Protein AF-A0A2S6IDH7-F1 (afdb_monomer)

Secondary structure (DSSP, 8-state):
-HHHHHHHHHHHHHHHHHHHHHHHHTS-TTPPPPHHHHHHHHHHHHHHHHHHHHHHHHHHHHHHTTEESS--SEE----S--TTS---SS-PPEEGGGSEEE-TTS-EEEPPPTT-PPSEEEE-SSSTT-EEEE-SSSBTT-S--

pLDDT: mean 72.91, std 15.14, range [34.38, 93.62]

Sequence (145 aa):
MFLRALLKGAIAFPLTLVGVHLIAESQSPGDGLPWWVLLIDLVPFVLAWRWGVAVGRRNIEELQHGYTTHVLTFGQFHIGGGSHVRDTDAGPPWDYSGTWVLHRDGRVKSAPQPGHDPPGLYPSPARPDAYELWTGASWTGYYPT

Organism: NCBI:txid512762

Foldseek 3Di:
DVVVLCVVLVVLQVVLVVVQVVQVVVDDPPDDRDPCSVVSNCVSVVVNVVVLQVVLVVQQVQVVVQAGQDPDQWDARDHDDDPPQDDDPGWDTAGQLQGFHAHPVRHTPDHHDPPWHHWDWDQDPVDHPDTFTDRRPDTRPPDDD

Solvent-accessible surface area (backbone atoms only — not comparable to full-atom values): 8654 Å² total; per-residue (Å²): 112,67,66,64,52,50,49,50,51,65,46,46,49,56,51,43,51,52,51,53,47,56,54,57,70,73,50,62,96,83,68,74,84,59,76,67,57,62,57,56,64,44,48,57,55,54,52,51,50,57,47,52,48,52,52,33,51,52,49,54,57,32,34,77,72,58,30,32,71,65,95,47,70,61,49,81,69,87,67,78,89,57,101,69,68,64,90,48,104,75,64,80,64,27,27,38,53,24,26,31,29,28,42,94,87,68,47,80,71,43,74,45,44,86,97,39,55,45,40,43,79,40,76,34,94,88,42,85,99,38,74,37,53,33,26,35,78,50,59,64,69,73,69,88,129

Radius of gyration: 21.12 Å; Cα contacts (8 Å, |Δi|>4): 159; chains: 1; bounding box: 57×32×59 Å

Mean predicted aligned error: 11.13 Å

Structure (mmCIF, N/CA/C/O backbone):
data_AF-A0A2S6IDH7-F1
#
_entry.id   AF-A0A2S6IDH7-F1
#
loop_
_atom_site.group_PDB
_atom_site.id
_atom_site.type_symbol
_atom_site.label_atom_id
_atom_site.label_alt_id
_atom_site.label_comp_id
_atom_site.label_asym_id
_atom_site.label_entity_id
_atom_site.label_seq_id
_atom_site.pdbx_PDB_ins_code
_atom_site.Cartn_x
_atom_site.Cartn_y
_atom_site.Cartn_z
_atom_site.occupancy
_atom_site.B_iso_or_equiv
_atom_site.auth_seq_id
_atom_site.auth_comp_id
_atom_site.auth_asym_id
_atom_site.auth_atom_id
_atom_site.pdbx_PDB_model_num
ATOM 1 N N . MET A 1 1 ? 12.691 -3.837 3.681 1.00 49.44 1 MET A N 1
ATOM 2 C CA . MET A 1 1 ? 12.035 -4.375 2.462 1.00 49.44 1 MET A CA 1
ATOM 3 C C . MET A 1 1 ? 12.128 -3.383 1.305 1.00 49.44 1 MET A C 1
ATOM 5 O O . MET A 1 1 ? 12.612 -3.787 0.257 1.00 49.44 1 MET A O 1
ATOM 9 N N . PHE A 1 2 ? 11.811 -2.102 1.536 1.00 42.41 2 PHE A N 1
ATOM 10 C CA . PHE A 1 2 ? 12.054 -0.974 0.619 1.00 42.41 2 PHE A CA 1
ATOM 11 C C . PHE A 1 2 ? 13.483 -0.943 0.042 1.00 42.41 2 PHE A C 1
ATOM 13 O O . PHE A 1 2 ? 13.654 -0.905 -1.168 1.00 42.41 2 PHE A O 1
ATOM 20 N N . LEU A 1 3 ? 14.507 -1.118 0.891 1.00 42.41 3 LEU A N 1
ATOM 21 C CA . LEU A 1 3 ? 15.921 -1.095 0.488 1.00 42.41 3 LEU A CA 1
ATOM 22 C C . LEU A 1 3 ? 16.281 -2.113 -0.610 1.00 42.41 3 LEU A C 1
ATOM 24 O O . LEU A 1 3 ? 17.037 -1.792 -1.511 1.00 42.41 3 LEU A O 1
ATOM 28 N N . ARG A 1 4 ? 15.718 -3.332 -0.578 1.00 49.34 4 ARG A N 1
ATOM 29 C CA . ARG A 1 4 ? 16.016 -4.373 -1.584 1.00 49.34 4 ARG A CA 1
ATOM 30 C C . ARG A 1 4 ? 15.342 -4.099 -2.931 1.00 49.34 4 ARG A C 1
ATOM 32 O O . ARG A 1 4 ? 15.851 -4.544 -3.950 1.00 49.34 4 ARG A O 1
ATOM 39 N N . ALA A 1 5 ? 14.203 -3.408 -2.937 1.00 52.03 5 ALA A N 1
ATOM 40 C CA . ALA A 1 5 ? 13.504 -3.018 -4.160 1.00 52.03 5 ALA A CA 1
ATOM 41 C C . ALA A 1 5 ? 14.123 -1.759 -4.778 1.00 52.03 5 ALA A C 1
ATOM 43 O O . ALA A 1 5 ? 14.366 -1.741 -5.979 1.00 52.03 5 ALA A O 1
ATOM 44 N N . LEU A 1 6 ? 14.491 -0.782 -3.941 1.00 55.94 6 LEU A N 1
ATOM 45 C CA . LEU A 1 6 ? 15.339 0.346 -4.325 1.00 55.94 6 LEU A CA 1
ATOM 46 C C . LEU A 1 6 ? 16.667 -0.136 -4.899 1.00 55.94 6 LEU A C 1
ATOM 48 O O . LEU A 1 6 ? 17.036 0.322 -5.961 1.00 55.94 6 LEU A O 1
ATOM 52 N N . LEU A 1 7 ? 17.327 -1.119 -4.278 1.00 61.34 7 LEU A N 1
ATOM 53 C CA . LEU A 1 7 ? 18.537 -1.740 -4.828 1.00 61.34 7 LEU A CA 1
ATOM 54 C C . LEU A 1 7 ? 18.285 -2.385 -6.194 1.00 61.34 7 LEU A C 1
ATOM 56 O O . LEU A 1 7 ? 19.077 -2.194 -7.101 1.00 61.34 7 LEU A O 1
ATOM 60 N N . LYS A 1 8 ? 17.181 -3.119 -6.383 1.00 61.81 8 LYS A N 1
ATOM 61 C CA . LYS A 1 8 ? 16.866 -3.733 -7.686 1.00 61.81 8 LYS A CA 1
ATOM 62 C C . LYS A 1 8 ? 16.585 -2.692 -8.771 1.00 61.81 8 LYS A C 1
ATOM 64 O O . LYS A 1 8 ? 17.103 -2.840 -9.871 1.00 61.81 8 LYS A O 1
ATOM 69 N N . GLY A 1 9 ? 15.813 -1.647 -8.467 1.00 61.66 9 GLY A N 1
ATOM 70 C CA . GLY A 1 9 ? 15.554 -0.539 -9.393 1.00 61.66 9 GLY A CA 1
ATOM 71 C C . GLY A 1 9 ? 16.809 0.291 -9.672 1.00 61.66 9 GLY A C 1
ATOM 72 O O . GLY A 1 9 ? 17.120 0.563 -10.824 1.00 61.66 9 GLY A O 1
ATOM 73 N N . ALA A 1 10 ? 17.585 0.595 -8.631 1.00 65.75 10 ALA A N 1
ATOM 74 C CA . ALA A 1 10 ? 18.852 1.316 -8.708 1.00 65.75 10 ALA A CA 1
ATOM 75 C C . ALA A 1 10 ? 19.990 0.496 -9.324 1.00 65.75 10 ALA A C 1
ATOM 77 O O . ALA A 1 10 ? 21.023 1.072 -9.614 1.00 65.75 10 ALA A O 1
ATOM 78 N N . ILE A 1 11 ? 19.832 -0.817 -9.521 1.00 73.75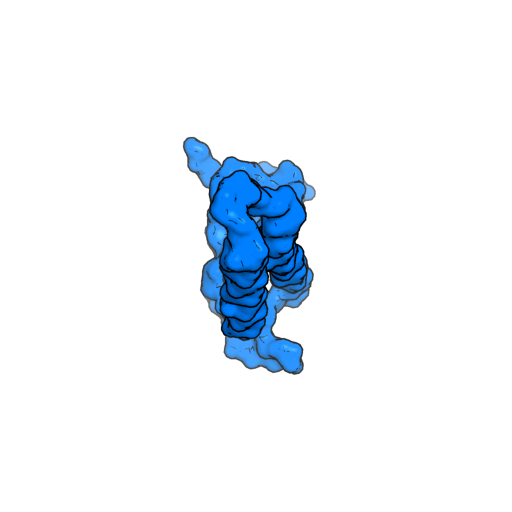 11 ILE A N 1
ATOM 79 C CA . ILE A 1 11 ? 20.755 -1.653 -10.304 1.00 73.75 11 ILE A CA 1
ATOM 80 C C . ILE A 1 11 ? 20.247 -1.782 -11.742 1.00 73.75 11 ILE A C 1
ATOM 82 O O . ILE A 1 11 ? 21.020 -1.612 -12.678 1.00 73.75 11 ILE A O 1
ATOM 86 N N . ALA A 1 12 ? 18.951 -2.040 -11.938 1.00 72.00 12 ALA A N 1
ATOM 87 C CA . ALA A 1 12 ? 18.372 -2.201 -13.269 1.00 72.00 12 ALA A CA 1
ATOM 88 C C . ALA A 1 12 ? 18.483 -0.920 -14.110 1.00 72.00 12 ALA A C 1
ATOM 90 O O . ALA A 1 12 ? 18.864 -1.000 -15.268 1.00 72.00 12 ALA A O 1
ATOM 91 N N . PHE A 1 13 ? 18.218 0.247 -13.517 1.00 75.62 13 PHE A N 1
ATOM 92 C CA . PHE A 1 13 ? 18.248 1.538 -14.207 1.00 75.62 13 PHE A CA 1
ATOM 93 C C . PHE A 1 13 ? 19.644 1.961 -14.719 1.00 75.62 13 PHE A C 1
ATOM 95 O O . PHE A 1 13 ? 19.762 2.317 -15.889 1.00 75.62 13 PHE A O 1
ATOM 102 N N . PRO A 1 14 ? 20.735 1.906 -13.927 1.00 77.81 14 PRO A N 1
ATOM 103 C CA . PRO A 1 14 ? 22.063 2.183 -14.466 1.00 77.81 14 PRO A CA 1
ATOM 104 C C . PRO A 1 14 ? 22.543 1.095 -15.427 1.00 77.81 14 PRO A C 1
ATOM 106 O O . PRO A 1 14 ? 23.263 1.421 -16.360 1.00 77.81 14 PRO A O 1
ATOM 109 N N . LEU A 1 15 ? 22.143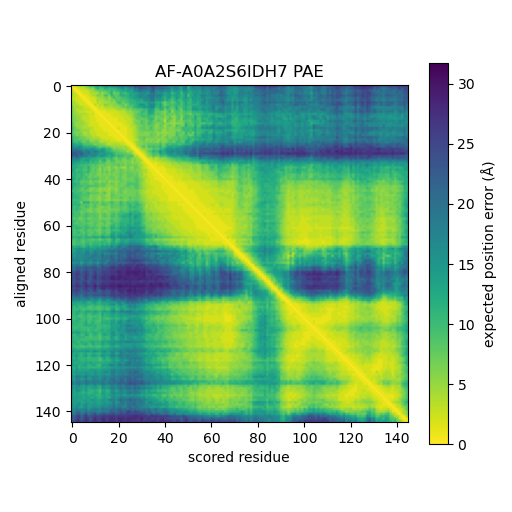 -0.173 -15.261 1.00 79.44 15 LEU A N 1
ATOM 110 C CA . LEU A 1 15 ? 22.487 -1.223 -16.228 1.00 79.44 15 LEU A CA 1
ATOM 111 C C . LEU A 1 15 ? 21.814 -0.998 -17.587 1.00 79.44 15 LEU A C 1
ATOM 113 O O . LEU A 1 15 ? 22.465 -1.196 -18.612 1.00 79.44 15 LEU A O 1
ATOM 117 N N . THR A 1 16 ? 20.552 -0.556 -17.612 1.00 76.00 16 THR A N 1
ATOM 118 C CA . THR A 1 16 ? 19.896 -0.168 -18.868 1.00 76.00 16 THR A CA 1
ATOM 119 C C . THR A 1 16 ? 20.574 1.055 -19.474 1.00 76.00 16 THR A C 1
ATOM 121 O O . THR A 1 16 ? 20.937 0.999 -20.642 1.00 76.00 16 THR A O 1
ATOM 124 N N . LEU A 1 17 ? 20.876 2.093 -18.681 1.00 77.88 17 LEU A N 1
ATOM 125 C CA . LEU A 1 17 ? 21.594 3.285 -19.159 1.00 77.88 17 LEU A CA 1
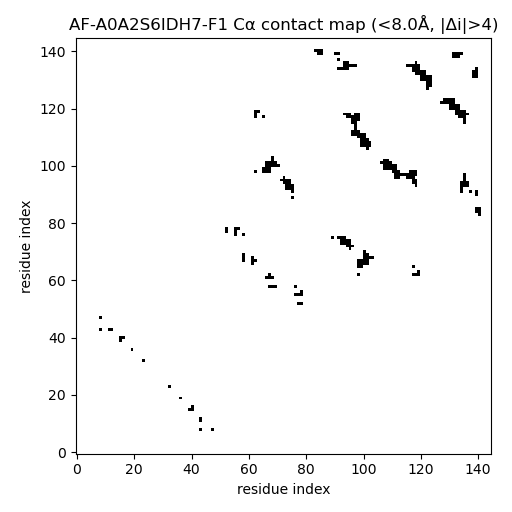ATOM 126 C C . LEU A 1 17 ? 22.985 2.970 -19.726 1.00 77.88 17 LEU A C 1
ATOM 128 O O . LEU A 1 17 ? 23.339 3.488 -20.781 1.00 77.88 17 LEU A O 1
ATOM 132 N N . VAL A 1 18 ? 23.764 2.112 -19.061 1.00 82.50 18 VAL A N 1
ATOM 133 C CA . VAL A 1 18 ? 25.074 1.661 -19.559 1.00 82.50 18 VAL A CA 1
ATOM 134 C C . VAL A 1 18 ? 24.906 0.880 -20.860 1.00 82.50 18 VAL A C 1
ATOM 136 O O . VAL A 1 18 ? 25.653 1.117 -21.803 1.00 82.50 18 VAL A O 1
ATOM 139 N N . GLY A 1 19 ? 23.901 0.003 -20.951 1.00 78.88 19 GLY A N 1
ATOM 140 C CA . GLY A 1 19 ? 23.569 -0.692 -22.194 1.00 78.88 19 GLY A CA 1
ATOM 141 C C . GLY A 1 19 ? 23.264 0.281 -23.334 1.00 78.88 19 GLY A C 1
ATOM 142 O O . GLY A 1 19 ? 23.882 0.184 -24.391 1.00 78.88 19 GLY A O 1
ATOM 143 N N . VAL A 1 20 ? 22.377 1.256 -23.105 1.00 77.75 20 VAL A N 1
ATOM 144 C CA . VAL A 1 20 ? 22.032 2.299 -24.087 1.00 77.75 20 VAL A CA 1
ATOM 145 C C . VAL A 1 20 ? 23.261 3.107 -24.501 1.00 77.75 20 VAL A C 1
ATOM 147 O O . VAL A 1 20 ? 23.457 3.352 -25.690 1.00 77.75 20 VAL A O 1
ATOM 150 N N . HIS A 1 21 ? 24.113 3.485 -23.548 1.00 80.44 21 HIS A N 1
ATOM 151 C CA . HIS A 1 21 ? 25.313 4.270 -23.821 1.00 80.44 21 HIS A CA 1
ATOM 152 C C . HIS A 1 21 ? 26.331 3.502 -24.673 1.00 80.44 21 HIS A C 1
ATOM 154 O O . HIS A 1 21 ? 26.795 4.029 -25.679 1.00 80.44 21 HIS A O 1
ATOM 160 N N . LEU A 1 22 ? 26.600 2.233 -24.346 1.00 81.62 22 LEU A N 1
ATOM 161 C CA . LEU A 1 22 ? 27.491 1.370 -25.133 1.00 81.62 22 LEU A CA 1
ATOM 162 C C . LEU A 1 22 ? 26.958 1.134 -26.555 1.00 81.62 22 LEU A C 1
ATOM 164 O O . LEU A 1 22 ? 27.731 1.068 -27.509 1.00 81.62 22 LEU A O 1
ATOM 168 N N . ILE A 1 23 ? 25.635 1.032 -26.714 1.00 76.62 23 ILE A N 1
ATOM 169 C CA . ILE A 1 23 ? 24.998 0.916 -28.032 1.00 76.62 23 ILE A CA 1
ATOM 170 C C . ILE A 1 23 ? 25.169 2.215 -28.825 1.00 76.62 23 ILE A C 1
ATOM 172 O O . ILE A 1 23 ? 25.511 2.154 -30.006 1.00 76.62 23 ILE A O 1
ATOM 176 N N . ALA A 1 24 ? 24.973 3.370 -28.188 1.00 76.62 24 ALA A N 1
ATOM 177 C CA . ALA A 1 24 ? 25.125 4.677 -28.821 1.00 76.62 24 ALA A CA 1
ATOM 178 C C . ALA A 1 24 ? 26.579 4.960 -29.243 1.00 76.62 24 ALA A C 1
ATOM 180 O O . ALA A 1 24 ? 26.798 5.463 -30.340 1.00 76.62 24 ALA A O 1
ATOM 181 N N . GLU A 1 25 ? 27.570 4.589 -28.425 1.00 79.50 25 GLU A N 1
ATOM 182 C CA . GLU A 1 25 ? 28.997 4.725 -28.768 1.00 79.50 25 GLU A CA 1
ATOM 183 C C . GLU A 1 25 ? 29.434 3.793 -29.908 1.00 79.50 25 GLU A C 1
ATOM 185 O O . GLU A 1 25 ? 30.363 4.112 -30.647 1.00 79.50 25 GLU A O 1
ATOM 190 N N . SER A 1 26 ? 28.768 2.645 -30.071 1.00 77.69 26 SER A N 1
ATOM 191 C CA . SER A 1 26 ? 29.086 1.682 -31.134 1.00 77.69 26 SER A CA 1
ATOM 192 C C . SER A 1 26 ? 28.581 2.092 -32.526 1.00 77.69 26 SER A C 1
ATOM 194 O O . SER A 1 26 ? 28.939 1.453 -33.517 1.00 77.69 26 SER A O 1
ATOM 196 N N . GLN A 1 27 ? 27.738 3.127 -32.614 1.00 75.88 27 GLN A N 1
ATOM 197 C CA . GLN A 1 27 ? 27.090 3.553 -33.856 1.00 75.88 27 GLN A CA 1
ATOM 198 C C . GLN A 1 27 ? 27.854 4.671 -34.562 1.00 75.88 27 GLN A C 1
ATOM 200 O O . GLN A 1 27 ? 28.486 5.525 -33.942 1.00 75.88 27 GLN A O 1
ATOM 205 N N . SER A 1 28 ? 27.789 4.665 -35.895 1.00 77.00 28 SER A N 1
ATOM 206 C CA . SER A 1 28 ? 28.408 5.714 -36.703 1.00 77.00 28 SER A CA 1
ATOM 207 C C . SER A 1 28 ? 27.624 7.026 -36.567 1.00 77.00 28 SER A C 1
ATOM 209 O O . SER A 1 28 ? 26.397 6.994 -36.443 1.00 77.00 28 SER A O 1
ATOM 211 N N . PRO A 1 29 ? 28.288 8.195 -36.634 1.00 64.12 29 PRO A N 1
ATOM 212 C CA . PRO A 1 29 ? 27.601 9.482 -36.596 1.00 64.12 29 PRO A CA 1
ATOM 213 C C . PRO A 1 29 ? 26.579 9.584 -37.741 1.00 64.12 29 PRO A C 1
ATOM 215 O O . PRO A 1 29 ? 26.964 9.658 -38.906 1.00 64.12 29 PRO A O 1
ATOM 218 N N . GLY A 1 30 ? 25.284 9.580 -37.413 1.00 67.56 30 GLY A N 1
ATOM 219 C CA . GLY A 1 30 ? 24.181 9.681 -38.380 1.00 67.56 30 GLY A CA 1
ATOM 220 C C . GLY A 1 30 ? 23.171 8.533 -38.328 1.00 67.56 30 GLY A C 1
ATOM 221 O O . GLY A 1 30 ? 22.044 8.718 -38.789 1.00 67.56 30 GLY A O 1
ATOM 222 N N . ASP A 1 31 ? 23.523 7.401 -37.715 1.00 73.56 31 ASP A N 1
ATOM 223 C CA . ASP A 1 31 ? 22.560 6.337 -37.434 1.00 73.56 31 ASP A CA 1
ATOM 224 C C . ASP A 1 31 ? 21.723 6.716 -36.203 1.00 73.56 31 ASP A C 1
ATOM 226 O O . ASP A 1 31 ? 22.242 7.048 -35.137 1.00 73.56 31 ASP A O 1
ATOM 230 N N . GLY A 1 32 ? 20.400 6.735 -36.364 1.00 72.69 32 GLY A N 1
ATOM 231 C CA . GLY A 1 32 ? 19.483 6.930 -35.245 1.00 72.69 32 GLY A CA 1
ATOM 232 C C . GLY A 1 32 ? 19.486 5.719 -34.309 1.00 72.69 32 GLY A C 1
ATOM 233 O O . GLY A 1 32 ? 19.711 4.589 -34.742 1.00 72.69 32 GLY A O 1
ATOM 234 N N . LEU A 1 33 ? 19.162 5.943 -33.030 1.00 76.38 33 LEU A N 1
ATOM 235 C CA . LEU A 1 33 ? 19.031 4.857 -32.059 1.00 76.38 33 LEU A CA 1
ATOM 236 C C . LEU A 1 33 ? 18.025 3.797 -32.555 1.00 76.38 33 LEU A C 1
ATOM 238 O O . LEU A 1 33 ? 16.903 4.143 -32.941 1.00 76.38 33 LEU A O 1
ATOM 242 N N . PRO A 1 34 ? 18.380 2.502 -32.514 1.00 80.69 34 PRO A N 1
ATOM 243 C CA . PRO A 1 34 ? 17.489 1.447 -32.945 1.00 80.69 34 PRO A CA 1
ATOM 244 C C . PRO A 1 34 ? 16.241 1.389 -32.063 1.00 80.69 34 PRO A C 1
ATOM 246 O O . PRO A 1 34 ? 16.317 1.466 -30.839 1.00 80.69 34 PRO A O 1
ATOM 249 N N . TRP A 1 35 ? 15.084 1.156 -32.682 1.00 77.81 35 TRP A N 1
ATOM 250 C CA . TRP A 1 35 ? 13.781 1.123 -32.008 1.00 77.81 35 TRP A CA 1
ATOM 251 C C . TRP A 1 35 ? 13.700 0.130 -30.831 1.00 77.81 35 TRP A C 1
ATOM 253 O O . TRP A 1 35 ? 12.927 0.342 -29.899 1.00 77.81 35 TRP A O 1
ATOM 263 N N . TRP A 1 36 ? 14.503 -0.941 -30.836 1.00 78.88 36 TRP A N 1
ATOM 264 C CA . TRP A 1 36 ? 14.532 -1.936 -29.759 1.00 78.88 36 TRP A CA 1
ATOM 265 C C . TRP A 1 36 ? 15.200 -1.425 -28.473 1.00 78.88 36 TRP A C 1
ATOM 267 O O . TRP A 1 36 ? 14.952 -1.985 -27.407 1.00 78.88 36 TRP A O 1
ATOM 277 N N . VAL A 1 37 ? 15.982 -0.341 -28.533 1.00 80.00 37 VAL A N 1
ATOM 278 C CA . VAL A 1 37 ? 16.554 0.319 -27.345 1.00 80.00 37 VAL A CA 1
ATOM 279 C C . VAL A 1 37 ? 15.438 0.849 -26.440 1.00 80.00 37 VAL A C 1
ATOM 281 O O . VAL A 1 37 ? 15.478 0.648 -25.229 1.00 80.00 37 VAL A O 1
ATOM 284 N N . LEU A 1 38 ? 14.369 1.391 -27.033 1.00 78.44 38 LEU A N 1
ATOM 285 C CA . LEU A 1 38 ? 13.182 1.846 -26.301 1.00 78.44 38 LEU A CA 1
ATOM 286 C C . LEU A 1 38 ? 12.489 0.701 -25.545 1.00 78.44 38 LEU A C 1
ATOM 288 O O . LEU A 1 38 ? 11.924 0.914 -24.475 1.00 78.44 38 LEU A O 1
ATOM 292 N N . LEU A 1 39 ? 12.540 -0.529 -26.072 1.00 81.62 39 LEU A N 1
ATOM 293 C CA . LEU A 1 39 ? 11.982 -1.697 -25.385 1.00 81.62 39 LEU A CA 1
ATOM 294 C C . LEU A 1 39 ? 12.807 -2.094 -24.159 1.00 81.62 39 LEU A C 1
ATOM 296 O O . LEU A 1 39 ? 12.232 -2.512 -23.154 1.00 81.62 39 LEU A O 1
ATOM 300 N N . ILE A 1 40 ? 14.134 -1.960 -24.228 1.00 80.81 40 ILE A N 1
ATOM 301 C CA . ILE A 1 40 ? 15.029 -2.239 -23.098 1.00 80.81 40 ILE A CA 1
ATOM 302 C C . ILE A 1 40 ? 14.801 -1.214 -21.984 1.00 80.81 40 ILE A C 1
ATOM 304 O O . ILE A 1 40 ? 14.681 -1.602 -20.820 1.00 80.81 40 ILE A O 1
ATOM 308 N N . ASP A 1 41 ? 14.641 0.061 -22.338 1.00 75.38 41 ASP A N 1
ATOM 309 C CA . ASP A 1 41 ? 14.361 1.125 -21.369 1.00 75.38 41 ASP A CA 1
ATOM 310 C C . ASP A 1 41 ? 13.017 0.947 -20.651 1.00 75.38 41 ASP A C 1
ATOM 312 O O . ASP A 1 41 ? 12.875 1.364 -19.503 1.00 75.38 41 ASP A O 1
ATOM 316 N N . LEU A 1 42 ? 12.042 0.264 -21.261 1.00 81.00 42 LEU A N 1
ATOM 317 C CA . LEU A 1 42 ? 10.750 -0.040 -20.631 1.00 81.00 42 LEU A CA 1
ATOM 318 C C . LEU A 1 42 ? 10.822 -1.152 -19.571 1.00 81.00 42 LEU A C 1
ATOM 320 O O . LEU A 1 42 ? 9.970 -1.204 -18.678 1.00 81.00 42 LEU A O 1
ATOM 324 N N . VAL A 1 43 ? 11.823 -2.035 -19.626 1.00 81.69 43 VAL A N 1
ATOM 325 C CA . VAL A 1 43 ? 11.971 -3.172 -18.698 1.00 81.69 43 VAL A CA 1
ATOM 326 C C . VAL A 1 43 ? 11.936 -2.753 -17.219 1.00 81.69 43 VAL A C 1
ATOM 328 O O . VAL A 1 43 ? 11.133 -3.330 -16.474 1.00 81.69 43 VAL A O 1
ATOM 331 N N . PRO A 1 44 ? 12.732 -1.773 -16.741 1.00 77.75 44 PRO A N 1
ATOM 332 C CA . PRO A 1 44 ? 12.695 -1.360 -15.339 1.00 77.75 44 PRO A CA 1
ATOM 333 C C . PRO A 1 44 ? 11.320 -0.829 -14.914 1.00 77.75 44 PRO A C 1
ATOM 335 O O . PRO A 1 44 ? 10.877 -1.141 -13.807 1.00 77.75 44 PRO A O 1
ATOM 338 N N . PHE A 1 45 ? 10.605 -0.110 -15.787 1.00 78.12 45 PHE A N 1
ATOM 339 C CA . PHE A 1 45 ? 9.260 0.399 -15.494 1.00 78.12 45 PHE A CA 1
ATOM 340 C C . PHE A 1 45 ? 8.242 -0.732 -15.350 1.00 78.12 45 PHE A C 1
ATOM 342 O O . PHE A 1 45 ? 7.474 -0.757 -14.387 1.00 78.12 45 PHE A O 1
ATOM 349 N N . VAL A 1 46 ? 8.274 -1.718 -16.251 1.00 83.81 46 VAL A N 1
ATOM 350 C CA . VAL A 1 46 ? 7.391 -2.893 -1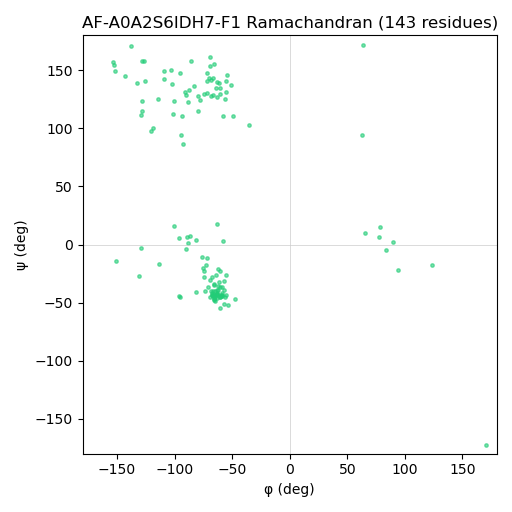6.176 1.00 83.81 46 VAL A CA 1
ATOM 351 C C . VAL A 1 46 ? 7.667 -3.705 -14.909 1.00 83.81 46 VAL A C 1
ATOM 353 O O . VAL A 1 46 ? 6.731 -4.147 -14.237 1.00 83.81 46 VAL A O 1
ATOM 356 N N . LEU A 1 47 ? 8.938 -3.894 -14.547 1.00 82.19 47 LEU A N 1
ATOM 357 C CA . LEU A 1 47 ? 9.312 -4.602 -13.321 1.00 82.19 47 LEU A CA 1
ATOM 358 C C . LEU A 1 47 ? 8.869 -3.844 -12.066 1.00 82.19 47 LEU A C 1
ATOM 360 O O . LEU A 1 47 ? 8.316 -4.464 -11.153 1.00 82.19 47 LEU A O 1
ATOM 364 N N . ALA A 1 48 ? 9.067 -2.524 -12.030 1.00 75.44 48 ALA A N 1
ATOM 365 C CA . ALA A 1 48 ? 8.611 -1.671 -10.937 1.00 75.44 48 ALA A CA 1
ATOM 366 C C . ALA A 1 48 ? 7.084 -1.730 -10.784 1.00 75.44 48 ALA A C 1
ATOM 368 O O . ALA A 1 48 ? 6.589 -1.941 -9.675 1.00 75.44 48 ALA A O 1
ATOM 369 N N . TRP A 1 49 ? 6.348 -1.646 -11.897 1.00 78.25 49 TRP A N 1
ATOM 370 C CA . TRP A 1 49 ? 4.891 -1.752 -11.918 1.00 78.25 49 TRP A CA 1
ATOM 371 C C . TRP A 1 49 ? 4.399 -3.102 -11.386 1.00 78.25 49 TRP A C 1
ATOM 373 O O . TRP A 1 49 ? 3.630 -3.156 -10.424 1.00 78.25 49 TRP A O 1
ATOM 383 N N . ARG A 1 50 ? 4.891 -4.215 -11.948 1.00 81.56 50 ARG A N 1
ATOM 384 C CA . ARG A 1 50 ? 4.511 -5.570 -11.507 1.00 81.56 50 ARG A CA 1
ATOM 385 C C . ARG A 1 50 ? 4.828 -5.804 -10.034 1.00 81.56 50 ARG A C 1
ATOM 387 O O . ARG A 1 50 ? 4.077 -6.492 -9.345 1.00 81.56 50 ARG A O 1
ATOM 394 N N . TRP A 1 51 ? 5.936 -5.248 -9.552 1.00 77.75 51 TRP A N 1
ATOM 395 C CA . TRP A 1 51 ? 6.307 -5.341 -8.149 1.00 77.75 51 TRP A CA 1
ATOM 396 C C . TRP A 1 51 ? 5.372 -4.529 -7.248 1.00 77.75 51 TRP A C 1
ATOM 398 O O . TRP A 1 51 ? 4.907 -5.071 -6.247 1.00 77.75 51 TRP A O 1
ATOM 408 N N . GLY A 1 52 ? 5.043 -3.286 -7.616 1.00 73.94 52 GLY A N 1
ATOM 409 C CA . GLY A 1 52 ? 4.056 -2.474 -6.896 1.00 73.94 52 GLY A CA 1
ATOM 410 C C . GLY A 1 52 ? 2.708 -3.190 -6.777 1.00 73.94 52 GLY A C 1
ATOM 411 O O . GLY A 1 52 ? 2.154 -3.290 -5.681 1.00 73.94 52 GLY A O 1
ATOM 412 N N . VAL A 1 53 ? 2.256 -3.812 -7.871 1.00 74.56 53 VAL A N 1
ATOM 413 C CA . VAL A 1 53 ? 1.043 -4.643 -7.894 1.00 74.56 53 VAL A CA 1
ATOM 414 C C . VAL A 1 53 ? 1.159 -5.880 -6.995 1.00 74.56 53 VAL A C 1
ATOM 416 O O . VAL A 1 53 ? 0.208 -6.255 -6.319 1.00 74.56 53 VAL A O 1
ATOM 419 N N . ALA A 1 54 ? 2.313 -6.539 -6.934 1.00 78.88 54 ALA A N 1
ATOM 420 C CA . ALA A 1 54 ? 2.484 -7.678 -6.032 1.00 78.88 54 ALA A CA 1
ATOM 421 C C . ALA A 1 54 ? 2.482 -7.253 -4.551 1.00 78.88 54 ALA A C 1
ATOM 423 O O . ALA A 1 54 ? 1.893 -7.936 -3.713 1.00 78.88 54 ALA A O 1
ATOM 424 N N . VAL A 1 55 ? 3.124 -6.125 -4.225 1.00 78.00 55 VAL A N 1
ATOM 425 C CA . VAL A 1 55 ? 3.186 -5.595 -2.854 1.00 78.00 55 VAL A CA 1
ATOM 426 C C . VAL A 1 55 ? 1.809 -5.178 -2.366 1.00 78.00 55 VAL A C 1
ATOM 428 O O . VAL A 1 55 ? 1.422 -5.571 -1.269 1.00 78.00 55 VAL A O 1
ATOM 431 N N . GLY A 1 56 ? 1.053 -4.424 -3.164 1.00 75.12 56 GLY A N 1
ATOM 432 C CA . GLY A 1 56 ? -0.273 -4.003 -2.727 1.00 75.12 56 GLY A CA 1
ATOM 433 C C . GLY A 1 56 ? -1.237 -5.182 -2.571 1.00 75.12 56 GLY A C 1
ATOM 434 O O . GLY A 1 56 ? -2.043 -5.162 -1.651 1.00 75.12 56 GLY A O 1
ATOM 435 N N . ARG A 1 57 ? -1.133 -6.235 -3.402 1.00 76.56 57 ARG A N 1
ATOM 436 C CA . ARG A 1 57 ? -2.044 -7.387 -3.326 1.00 76.56 57 ARG A CA 1
ATOM 437 C C . ARG A 1 57 ? -1.819 -8.110 -2.013 1.00 76.56 57 ARG A C 1
ATOM 439 O O . ARG A 1 57 ? -2.763 -8.357 -1.278 1.00 76.56 57 ARG A O 1
ATOM 446 N N . ARG A 1 58 ? -0.547 -8.349 -1.699 1.00 80.12 58 ARG A N 1
ATOM 447 C CA . ARG A 1 58 ? -0.139 -8.914 -0.421 1.00 80.12 58 ARG A CA 1
ATOM 448 C C . ARG A 1 58 ? -0.585 -8.045 0.754 1.00 80.12 58 ARG A C 1
ATOM 450 O O . ARG A 1 58 ? -1.022 -8.588 1.753 1.00 80.12 58 ARG A O 1
ATOM 457 N N . ASN A 1 59 ? -0.479 -6.720 0.654 1.00 79.38 59 ASN A N 1
ATOM 458 C CA . ASN A 1 59 ? -0.942 -5.842 1.727 1.00 79.38 59 ASN A CA 1
ATOM 459 C C . ASN A 1 59 ? -2.460 -5.976 1.944 1.00 79.38 59 ASN A C 1
ATOM 461 O O . ASN A 1 59 ? -2.896 -6.171 3.070 1.00 79.38 59 ASN A O 1
ATOM 465 N N . ILE A 1 60 ? -3.255 -5.967 0.870 1.00 76.38 60 ILE A N 1
ATOM 466 C CA . ILE A 1 60 ? -4.708 -6.175 0.956 1.00 76.38 60 ILE A CA 1
ATOM 467 C C . ILE A 1 60 ? -5.033 -7.537 1.591 1.00 76.38 60 ILE A C 1
ATOM 469 O O . ILE A 1 60 ? -5.882 -7.599 2.474 1.00 76.38 60 ILE A O 1
ATOM 473 N N . GLU A 1 61 ? -4.345 -8.607 1.185 1.00 80.25 61 GLU A N 1
ATOM 474 C CA . GLU A 1 61 ? -4.497 -9.944 1.781 1.00 80.25 61 GLU A CA 1
ATOM 475 C C . GLU A 1 61 ? -4.151 -9.945 3.281 1.00 80.25 61 GLU A C 1
ATOM 477 O O . GLU A 1 61 ? -4.895 -10.493 4.088 1.00 80.25 61 GLU A O 1
ATOM 482 N N . GLU A 1 62 ? -3.052 -9.301 3.684 1.00 85.56 62 GLU A N 1
ATOM 483 C CA . GLU A 1 62 ? -2.657 -9.199 5.095 1.00 85.56 62 GLU A CA 1
ATOM 484 C C . GLU A 1 62 ? -3.712 -8.423 5.913 1.00 85.56 62 GLU A C 1
ATOM 486 O O . GLU A 1 62 ? -4.123 -8.878 6.985 1.00 85.56 62 GLU A O 1
ATOM 491 N N . LEU A 1 63 ? -4.231 -7.314 5.377 1.00 81.50 63 LEU A N 1
ATOM 492 C CA . LEU A 1 63 ? -5.260 -6.500 6.033 1.00 81.50 63 LEU A CA 1
ATOM 493 C C . LEU A 1 63 ? -6.594 -7.230 6.194 1.00 81.50 63 LEU A C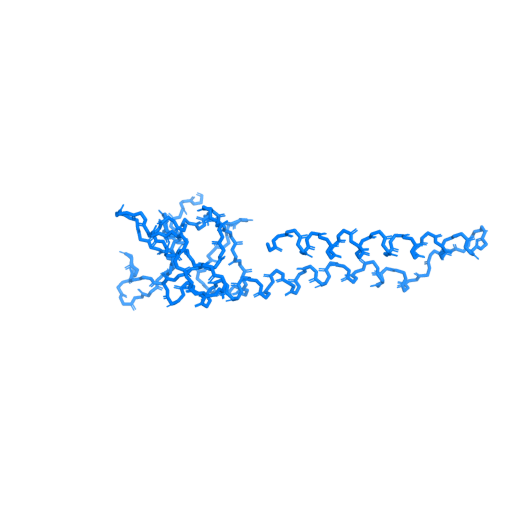 1
ATOM 495 O O . LEU A 1 63 ? -7.250 -7.071 7.222 1.00 81.50 63 LEU A O 1
ATOM 499 N N . GLN A 1 64 ? -6.972 -8.089 5.243 1.00 77.06 64 GLN A N 1
ATOM 500 C CA . GLN A 1 64 ? -8.138 -8.973 5.392 1.00 77.06 64 GLN A CA 1
ATOM 501 C C . GLN A 1 64 ? -8.006 -9.927 6.590 1.00 77.06 64 GLN A C 1
ATOM 503 O O . GLN A 1 64 ? -9.013 -10.392 7.123 1.00 77.06 64 GLN A O 1
ATOM 508 N N . HIS A 1 65 ? -6.780 -10.195 7.041 1.00 82.81 65 HIS A N 1
ATOM 509 C CA . HIS A 1 65 ? -6.490 -10.983 8.236 1.00 82.81 65 HIS A CA 1
ATOM 510 C C . HIS A 1 65 ? -6.247 -10.128 9.495 1.00 82.81 65 HIS A C 1
ATOM 512 O O . HIS A 1 65 ? -5.914 -10.674 10.547 1.00 82.81 65 HIS A O 1
ATOM 518 N N . GLY A 1 66 ? -6.423 -8.804 9.417 1.00 82.50 66 GLY A N 1
ATOM 519 C CA . GLY A 1 66 ? -6.305 -7.885 10.553 1.00 82.50 66 GLY A CA 1
ATOM 520 C C . GLY A 1 66 ? -4.869 -7.527 10.948 1.00 82.50 66 GLY A C 1
ATOM 521 O O . GLY A 1 66 ? -4.646 -7.006 12.046 1.00 82.50 66 GLY A O 1
ATOM 522 N N . TYR A 1 67 ? -3.887 -7.800 10.085 1.00 89.38 67 TYR A N 1
ATOM 523 C CA . TYR A 1 67 ? -2.490 -7.451 10.334 1.00 89.38 67 TYR A CA 1
ATOM 524 C C . TYR A 1 67 ? -1.800 -6.882 9.091 1.00 89.38 67 TYR A C 1
ATOM 526 O O . TYR A 1 67 ? -2.316 -6.910 7.984 1.00 89.38 67 TYR A O 1
ATOM 534 N N . THR A 1 68 ? -0.588 -6.367 9.260 1.00 89.00 68 THR A N 1
ATOM 535 C CA . THR A 1 68 ? 0.304 -6.035 8.151 1.00 89.00 68 THR A CA 1
ATOM 536 C C . THR A 1 68 ? 1.746 -6.351 8.517 1.00 89.00 68 THR A C 1
ATOM 538 O O . THR A 1 68 ? 2.172 -6.211 9.663 1.00 89.00 68 THR A O 1
ATOM 541 N N . THR A 1 69 ? 2.538 -6.788 7.547 1.00 88.25 69 THR A N 1
ATOM 542 C CA . THR A 1 69 ? 3.996 -6.904 7.704 1.00 88.25 69 THR A CA 1
ATOM 543 C C . THR A 1 69 ? 4.726 -5.627 7.285 1.00 88.25 69 THR A C 1
ATOM 545 O O . THR A 1 69 ? 5.954 -5.515 7.419 1.00 88.25 69 THR A O 1
ATOM 548 N N . HIS A 1 70 ? 3.981 -4.644 6.775 1.00 78.44 70 HIS A N 1
ATOM 549 C CA . HIS A 1 70 ? 4.490 -3.353 6.354 1.00 78.44 70 HIS A CA 1
ATOM 550 C C . HIS A 1 70 ? 4.430 -2.340 7.500 1.00 78.44 70 HIS A C 1
ATOM 552 O O . HIS A 1 70 ? 3.421 -2.167 8.164 1.00 78.44 70 HIS A O 1
ATOM 558 N N . VAL A 1 71 ? 5.540 -1.638 7.726 1.00 69.75 71 VAL A N 1
ATOM 559 C CA . VAL A 1 71 ? 5.609 -0.552 8.710 1.00 69.75 71 VAL A CA 1
ATOM 560 C C . VAL A 1 71 ? 5.296 0.729 7.957 1.00 69.75 71 VAL A C 1
ATOM 562 O O . VAL A 1 71 ? 6.196 1.361 7.404 1.00 69.75 71 VAL A O 1
ATOM 565 N N . LEU A 1 72 ? 4.015 1.040 7.848 1.00 66.50 72 LEU A N 1
ATOM 566 C CA . LEU A 1 72 ? 3.519 2.244 7.203 1.00 66.50 72 LEU A CA 1
ATOM 567 C C . LEU A 1 72 ? 2.572 2.898 8.194 1.00 66.50 72 LEU A C 1
ATOM 569 O O . LEU A 1 72 ? 1.642 2.250 8.646 1.00 66.50 72 LEU A O 1
ATOM 573 N N . THR A 1 73 ? 2.819 4.153 8.558 1.00 56.91 73 THR A N 1
ATOM 574 C CA . THR A 1 73 ? 1.801 4.950 9.259 1.00 56.91 73 THR A CA 1
ATOM 575 C C . THR A 1 73 ? 0.710 5.345 8.267 1.00 56.91 73 THR A C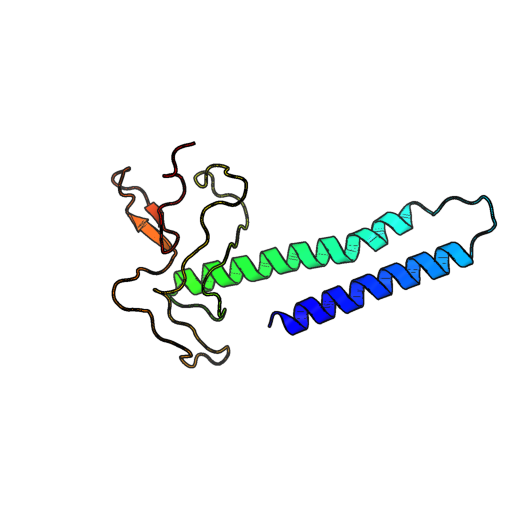 1
ATOM 577 O O . THR A 1 73 ? -0.469 5.242 8.570 1.00 56.91 73 THR A O 1
ATOM 580 N N . PHE A 1 74 ? 1.129 5.693 7.044 1.00 55.06 74 PHE A N 1
ATOM 581 C CA . PHE A 1 74 ? 0.261 6.005 5.919 1.00 55.06 74 PHE A CA 1
ATOM 582 C C . PHE A 1 74 ? 0.722 5.269 4.662 1.00 55.06 74 PHE A C 1
ATOM 584 O O . PHE A 1 74 ? 1.923 5.177 4.391 1.00 55.06 74 PHE A O 1
ATOM 591 N N . GLY A 1 75 ? -0.222 4.744 3.885 1.00 58.62 75 GLY A N 1
ATOM 592 C CA . GLY A 1 75 ? 0.072 4.070 2.621 1.00 58.62 75 GLY A CA 1
ATOM 593 C C . GLY A 1 75 ? -1.088 4.144 1.638 1.00 58.62 75 GLY A C 1
ATOM 594 O O . GLY A 1 75 ? -2.239 4.263 2.037 1.00 58.62 75 GLY A O 1
ATOM 595 N N . GLN A 1 76 ? -0.784 4.061 0.346 1.00 61.69 76 GLN A N 1
ATOM 596 C CA . GLN A 1 76 ? -1.779 3.960 -0.718 1.00 61.69 76 GLN A CA 1
ATOM 597 C C . GLN A 1 76 ? -1.407 2.782 -1.607 1.00 61.69 76 GLN A C 1
ATOM 599 O O . GLN A 1 76 ? -0.381 2.806 -2.287 1.00 61.69 76 GLN A O 1
ATOM 604 N N . PHE A 1 77 ? -2.221 1.730 -1.574 1.00 57.47 77 PHE A N 1
ATOM 605 C CA . PHE A 1 77 ? -2.048 0.567 -2.436 1.00 57.47 77 PHE A CA 1
ATOM 606 C C . PHE A 1 77 ? -3.299 0.403 -3.284 1.00 57.47 77 PHE A C 1
ATOM 608 O O . PHE A 1 77 ? -4.294 -0.161 -2.845 1.00 57.47 77 PHE A O 1
ATOM 615 N N . HIS A 1 78 ? -3.237 0.909 -4.512 1.00 54.22 78 HIS A N 1
ATOM 616 C CA . HIS A 1 78 ? -4.302 0.750 -5.492 1.00 54.22 78 HIS A CA 1
ATOM 617 C C . HIS A 1 78 ? -3.903 -0.359 -6.467 1.00 54.22 78 HIS A C 1
ATOM 619 O O . HIS A 1 78 ? -2.946 -0.210 -7.226 1.00 54.22 78 HIS A O 1
ATOM 625 N N . ILE A 1 79 ? -4.612 -1.489 -6.441 1.00 41.59 79 ILE A N 1
ATOM 626 C CA . ILE A 1 79 ? -4.472 -2.549 -7.449 1.00 41.59 79 ILE A CA 1
ATOM 627 C C . ILE A 1 79 ? -5.841 -2.883 -7.981 1.00 41.59 79 ILE A C 1
ATOM 629 O O . ILE A 1 79 ? -6.641 -3.442 -7.245 1.00 41.59 79 ILE A O 1
ATOM 633 N N . GLY A 1 80 ? -6.051 -2.600 -9.268 1.00 41.41 80 GLY A N 1
ATOM 634 C CA . GLY A 1 80 ? -7.260 -2.985 -9.986 1.00 41.41 80 GLY A CA 1
ATOM 635 C C . GLY A 1 80 ? -8.495 -2.322 -9.391 1.00 41.41 80 GLY A C 1
ATOM 636 O O . GLY A 1 80 ? -9.073 -2.828 -8.438 1.00 41.41 80 GLY A O 1
ATOM 637 N N . GLY A 1 81 ? -8.888 -1.182 -9.963 1.00 34.38 81 GLY A N 1
ATOM 638 C CA . GLY A 1 81 ? -10.075 -0.444 -9.547 1.00 34.38 81 GLY A CA 1
ATOM 639 C C . GLY A 1 81 ? -11.299 -1.353 -9.444 1.00 34.38 81 GLY A C 1
ATOM 640 O O . GLY A 1 81 ? -11.812 -1.841 -10.448 1.00 34.38 81 GLY A O 1
ATOM 641 N N . GLY A 1 82 ? -11.760 -1.576 -8.214 1.00 35.09 82 GLY A N 1
ATOM 642 C CA . GLY A 1 82 ? -13.135 -1.974 -7.961 1.00 35.09 82 GLY A CA 1
ATOM 643 C C . GLY A 1 82 ? -14.033 -0.769 -8.219 1.00 35.09 82 GLY A C 1
ATOM 644 O O . GLY A 1 82 ? -13.679 0.358 -7.870 1.00 35.09 82 GLY A O 1
ATOM 645 N N . SER A 1 83 ? -15.197 -1.004 -8.819 1.00 38.28 83 SER A N 1
ATOM 646 C CA . SER A 1 83 ? -16.159 -0.016 -9.338 1.00 38.28 83 SER A CA 1
ATOM 647 C C . SER A 1 83 ? -16.795 0.931 -8.301 1.00 38.28 83 SER A C 1
ATOM 649 O O . SER A 1 83 ? -17.838 1.525 -8.566 1.00 38.28 83 SER A O 1
ATOM 651 N N . HIS A 1 84 ? -16.217 1.061 -7.107 1.00 40.25 84 HIS A N 1
ATOM 652 C CA . HIS A 1 84 ? -16.741 1.867 -6.003 1.00 40.25 84 HIS A CA 1
ATOM 653 C C . HIS A 1 84 ? -15.721 2.841 -5.400 1.00 40.25 84 HIS A C 1
ATOM 655 O O . HIS A 1 84 ? -16.094 3.636 -4.542 1.00 40.25 84 HIS A O 1
ATOM 661 N N . VAL A 1 85 ? -14.468 2.847 -5.865 1.00 41.03 85 VAL A N 1
ATOM 662 C CA . VAL A 1 85 ? -13.496 3.881 -5.485 1.00 41.03 85 VAL A CA 1
ATOM 663 C C . VAL A 1 85 ? -13.547 4.960 -6.558 1.00 41.03 85 VAL A C 1
ATOM 665 O O . VAL A 1 85 ? -12.959 4.814 -7.623 1.00 41.03 85 VAL A O 1
ATOM 668 N N . ARG A 1 86 ? -14.348 6.003 -6.325 1.00 37.22 86 ARG A N 1
ATOM 669 C CA . ARG A 1 86 ? -14.492 7.102 -7.280 1.00 37.22 86 ARG A CA 1
ATOM 670 C C . ARG A 1 86 ? -13.188 7.900 -7.355 1.00 37.22 86 ARG A C 1
ATOM 672 O O . ARG A 1 86 ? -12.672 8.339 -6.327 1.00 37.22 86 ARG A O 1
ATOM 679 N N . ASP A 1 87 ? -12.722 8.059 -8.591 1.00 40.34 87 ASP A N 1
ATOM 680 C CA . ASP A 1 87 ? -11.613 8.889 -9.055 1.00 40.34 87 ASP A CA 1
ATOM 681 C C . ASP A 1 87 ? -11.479 10.202 -8.275 1.00 40.34 87 ASP A C 1
ATOM 683 O O . ASP A 1 87 ? -12.204 11.172 -8.496 1.00 40.34 87 ASP A O 1
ATOM 687 N N . THR A 1 88 ? -10.506 10.237 -7.379 1.00 37.59 88 THR A N 1
ATOM 688 C CA . THR A 1 88 ? -9.728 11.446 -7.102 1.00 37.59 88 THR A CA 1
ATOM 689 C C . THR A 1 88 ? -8.276 11.032 -7.289 1.00 37.59 88 THR A C 1
ATOM 691 O O . THR A 1 88 ? -7.928 9.915 -6.906 1.00 37.59 88 THR A O 1
ATOM 694 N N . ASP A 1 89 ? -7.439 11.893 -7.870 1.00 45.06 89 ASP A N 1
ATOM 695 C CA . ASP A 1 89 ? -6.094 11.566 -8.392 1.00 45.06 89 ASP A CA 1
ATOM 696 C C . ASP A 1 89 ? -5.081 10.972 -7.379 1.00 45.06 89 ASP A C 1
ATOM 698 O O . ASP A 1 89 ? -3.939 10.689 -7.736 1.00 45.06 89 ASP A O 1
ATOM 702 N N . ALA A 1 90 ? -5.477 10.721 -6.127 1.00 45.28 90 ALA A N 1
ATOM 703 C CA . ALA A 1 90 ? -4.737 9.863 -5.202 1.00 45.28 90 ALA A CA 1
ATOM 704 C C . ALA A 1 90 ? -5.600 9.139 -4.142 1.00 45.28 90 ALA A C 1
ATOM 706 O O . ALA A 1 90 ? -5.096 8.213 -3.515 1.00 45.28 90 ALA A O 1
ATOM 707 N N . GLY A 1 91 ? -6.868 9.509 -3.906 1.00 50.09 91 GLY A N 1
ATOM 708 C CA . GLY A 1 91 ? -7.667 8.998 -2.777 1.00 50.09 91 GLY A CA 1
ATOM 709 C C . GLY A 1 91 ? -7.100 9.375 -1.390 1.00 50.09 91 GLY A C 1
ATOM 710 O O . GLY A 1 91 ? -6.006 9.930 -1.288 1.00 50.09 91 GLY A O 1
ATOM 711 N N . PRO A 1 92 ? -7.820 9.119 -0.284 1.00 54.38 92 PRO A N 1
ATOM 712 C CA . PRO A 1 92 ? -7.289 9.335 1.065 1.00 54.38 92 PRO A CA 1
ATOM 713 C C . PRO A 1 92 ? -6.187 8.313 1.418 1.00 54.38 92 PRO A C 1
ATOM 715 O O . PRO A 1 92 ? -6.264 7.152 1.000 1.00 54.38 92 PRO A O 1
ATOM 718 N N . PRO A 1 93 ? -5.133 8.707 2.158 1.00 66.81 93 PRO A N 1
ATOM 719 C CA . PRO A 1 93 ? -4.114 7.772 2.623 1.00 66.81 93 PRO A CA 1
ATOM 720 C C . PRO A 1 93 ? -4.716 6.792 3.635 1.00 66.81 93 PRO A C 1
ATOM 722 O O . PRO A 1 93 ? -5.562 7.170 4.439 1.00 66.81 93 PRO A O 1
ATOM 725 N N . TRP A 1 94 ? -4.277 5.535 3.602 1.00 76.88 94 TRP A N 1
ATOM 726 C CA . TRP A 1 94 ? -4.750 4.528 4.547 1.00 76.88 94 TRP A CA 1
ATOM 727 C C . TRP A 1 94 ? -4.020 4.706 5.876 1.00 76.88 94 TRP A C 1
ATOM 729 O O . TRP A 1 94 ? -2.789 4.750 5.874 1.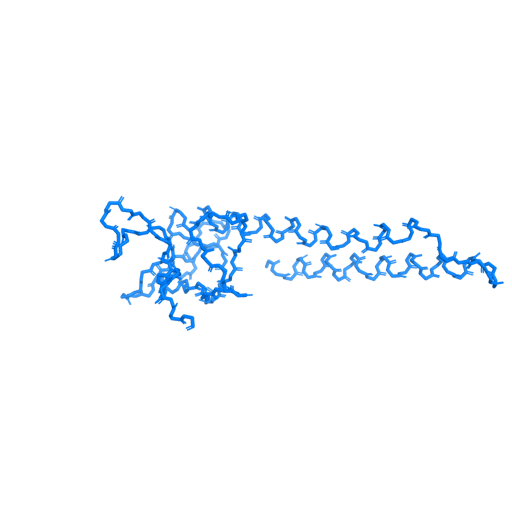00 76.88 94 TRP A O 1
ATOM 739 N N . ASP A 1 95 ? -4.760 4.796 6.977 1.00 80.50 95 ASP A N 1
ATOM 740 C CA . ASP A 1 95 ? -4.243 4.866 8.341 1.00 80.50 95 ASP A CA 1
ATOM 741 C C . ASP A 1 95 ? -4.172 3.462 8.953 1.00 80.50 95 ASP A C 1
ATOM 743 O O . ASP A 1 95 ? -5.179 2.828 9.257 1.00 80.50 95 ASP A O 1
ATOM 747 N N . TYR A 1 96 ? -2.953 2.973 9.156 1.00 86.00 96 TYR A N 1
ATOM 748 C CA . TYR A 1 96 ? -2.705 1.636 9.697 1.00 86.00 96 TYR A CA 1
ATOM 749 C C . TYR A 1 96 ? -2.634 1.619 11.229 1.00 86.00 96 TYR A C 1
ATOM 751 O O . TYR A 1 96 ? -2.319 0.577 11.806 1.00 86.00 96 TYR A O 1
ATOM 759 N N . SER A 1 97 ? -2.917 2.735 11.910 1.00 86.00 97 SER A N 1
ATOM 760 C CA . SER A 1 97 ? -2.817 2.847 13.372 1.00 86.00 97 SER A CA 1
ATOM 761 C C . SER A 1 97 ? -3.678 1.818 14.105 1.00 86.00 97 SER A C 1
ATOM 763 O O . SER A 1 97 ? -3.269 1.334 15.157 1.00 86.00 97 SER A O 1
ATOM 765 N N . GLY A 1 98 ? -4.814 1.417 13.527 1.00 87.94 98 GLY A N 1
ATOM 766 C CA . GLY A 1 98 ? -5.682 0.354 14.047 1.00 87.94 98 GLY A CA 1
ATOM 767 C C . GLY A 1 98 ? -5.245 -1.084 13.722 1.00 87.94 98 GLY A C 1
ATOM 768 O O . GLY A 1 98 ? -5.970 -2.023 14.034 1.00 87.94 98 GLY A O 1
ATOM 769 N N . THR A 1 99 ? -4.090 -1.297 13.081 1.00 90.56 99 THR A N 1
ATOM 770 C CA . THR A 1 99 ? -3.674 -2.611 12.544 1.00 90.56 99 THR A CA 1
ATOM 771 C C . THR A 1 99 ? -2.517 -3.225 13.336 1.00 90.56 99 THR A C 1
ATOM 773 O O . THR A 1 99 ? -1.573 -2.536 13.725 1.00 90.56 99 THR A O 1
ATOM 776 N N . TRP A 1 100 ? -2.532 -4.549 13.530 1.00 92.69 100 TRP A N 1
ATOM 777 C CA . TRP A 1 100 ? -1.373 -5.268 14.067 1.00 92.69 100 TRP A CA 1
ATOM 778 C C . TRP A 1 100 ? -0.211 -5.230 13.081 1.00 92.69 100 TRP A C 1
ATOM 780 O O . TRP A 1 100 ? -0.363 -5.638 11.932 1.00 92.69 100 TRP A O 1
ATOM 790 N N . VAL A 1 101 ? 0.978 -4.832 13.528 1.00 92.44 101 VAL A N 1
ATOM 791 C CA . VAL A 1 101 ? 2.179 -4.931 12.690 1.00 92.44 101 VAL A CA 1
ATOM 792 C C . VAL A 1 101 ? 2.964 -6.158 13.108 1.00 92.44 101 VAL A C 1
ATOM 794 O O . VAL A 1 101 ? 3.358 -6.280 14.269 1.00 92.44 101 VAL A O 1
ATOM 797 N N . LEU A 1 102 ? 3.226 -7.054 12.162 1.00 92.62 102 LEU A N 1
ATOM 798 C CA . LEU A 1 102 ? 3.989 -8.277 12.384 1.00 92.62 102 LEU A CA 1
ATOM 799 C C . LEU A 1 102 ? 5.364 -8.210 11.713 1.00 92.62 102 LEU A C 1
ATOM 801 O O . LEU A 1 102 ? 5.571 -7.606 10.659 1.00 92.62 102 LEU A O 1
ATOM 805 N N . HIS A 1 103 ? 6.330 -8.890 12.312 1.00 89.94 103 HIS A N 1
ATOM 806 C CA . HIS A 1 103 ? 7.536 -9.313 11.626 1.00 89.94 103 HIS A CA 1
ATOM 807 C C . HIS A 1 103 ? 7.202 -10.412 10.607 1.00 89.94 103 HIS A C 1
ATOM 809 O O . HIS A 1 103 ? 6.187 -11.097 10.691 1.00 89.94 103 HIS A O 1
ATOM 815 N N . ARG A 1 104 ? 8.100 -10.632 9.641 1.00 85.25 104 ARG A N 1
ATOM 816 C CA . ARG A 1 104 ? 7.935 -11.696 8.633 1.00 85.25 104 ARG A CA 1
ATOM 817 C C . ARG A 1 104 ? 7.906 -13.109 9.214 1.00 85.25 104 ARG A C 1
ATOM 819 O O . ARG A 1 104 ? 7.446 -14.016 8.536 1.00 85.25 104 ARG A O 1
ATOM 826 N N . ASP A 1 105 ? 8.445 -13.286 10.414 1.00 89.19 105 ASP A N 1
ATOM 827 C CA . ASP A 1 105 ? 8.421 -14.541 11.166 1.00 89.19 105 ASP A CA 1
ATOM 828 C C . ASP A 1 105 ? 7.142 -14.695 12.014 1.00 89.19 105 ASP A C 1
ATOM 830 O O . ASP A 1 105 ? 7.045 -15.625 12.808 1.00 89.19 105 ASP A O 1
ATOM 834 N N . GLY A 1 106 ? 6.168 -13.788 11.857 1.00 87.12 106 GLY A N 1
ATOM 835 C CA . GLY A 1 106 ? 4.880 -13.812 12.550 1.00 87.12 106 GLY A CA 1
ATOM 836 C C . GLY A 1 106 ? 4.900 -13.193 13.947 1.00 87.12 106 GLY A C 1
ATOM 837 O O . GLY A 1 106 ? 3.845 -13.060 14.562 1.00 87.12 106 GLY A O 1
ATOM 838 N N . ARG A 1 107 ? 6.063 -12.774 14.465 1.00 93.31 107 ARG A N 1
ATOM 839 C CA . ARG A 1 107 ? 6.123 -12.109 15.774 1.00 93.31 107 ARG A CA 1
ATOM 840 C C . ARG A 1 107 ? 5.471 -10.736 15.713 1.00 93.31 107 ARG A C 1
ATOM 842 O O . ARG A 1 107 ? 5.675 -9.990 14.758 1.00 93.31 107 ARG A O 1
ATOM 849 N N . VAL A 1 108 ? 4.756 -10.366 16.770 1.00 93.62 108 VAL A N 1
ATOM 850 C CA . VAL A 1 108 ? 4.202 -9.018 16.912 1.00 93.62 108 VAL A CA 1
ATOM 851 C C . VAL A 1 108 ? 5.335 -8.001 16.987 1.00 93.62 108 VAL A C 1
ATOM 853 O O . VAL A 1 108 ? 6.239 -8.119 17.813 1.00 93.62 108 VAL A O 1
ATOM 856 N N . LYS A 1 109 ? 5.269 -6.995 16.119 1.00 92.94 109 LYS A N 1
ATOM 857 C CA . LYS A 1 109 ? 6.131 -5.816 16.150 1.00 92.94 109 LYS A CA 1
ATOM 858 C C . LYS A 1 109 ? 5.460 -4.654 16.881 1.00 92.94 109 LYS A C 1
ATOM 860 O O . LYS A 1 109 ? 6.116 -3.988 17.676 1.00 92.94 109 LYS A O 1
ATOM 865 N N . SER A 1 110 ? 4.178 -4.407 16.615 1.00 91.88 110 SER A N 1
ATOM 866 C CA . SER A 1 110 ? 3.378 -3.414 17.342 1.00 91.88 110 SER A CA 1
ATOM 867 C C . SER A 1 110 ? 1.899 -3.785 17.365 1.00 91.88 110 SER A C 1
ATOM 869 O O . SER A 1 110 ? 1.391 -4.412 16.434 1.00 91.88 110 SER A O 1
ATOM 871 N N . ALA A 1 111 ? 1.228 -3.383 18.442 1.00 92.75 111 ALA A N 1
ATOM 872 C CA . ALA A 1 111 ? -0.212 -3.515 18.609 1.00 92.75 111 ALA A CA 1
ATOM 873 C C . ALA A 1 111 ? -0.967 -2.324 17.984 1.00 92.75 111 ALA A C 1
ATOM 875 O O . ALA A 1 111 ? -0.371 -1.249 17.849 1.00 92.75 111 ALA A O 1
ATOM 876 N N . PRO A 1 112 ? -2.258 -2.497 17.646 1.00 91.94 112 PRO A N 1
ATOM 877 C CA . PRO A 1 112 ? -3.159 -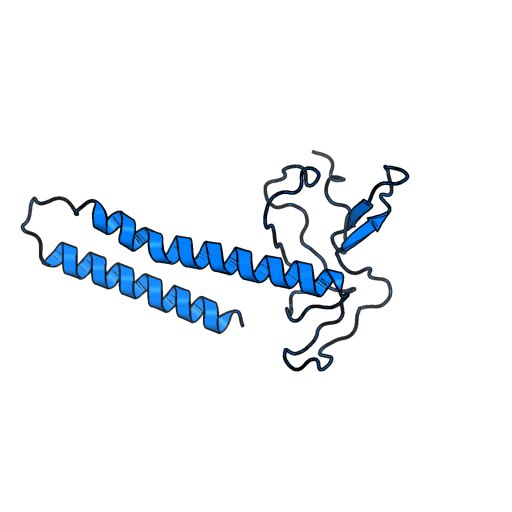1.411 17.284 1.00 91.94 112 PRO A CA 1
ATOM 878 C C . PRO A 1 112 ? -3.219 -0.320 18.351 1.00 91.94 112 PRO A C 1
ATOM 880 O O . PRO A 1 112 ? -3.188 -0.600 19.553 1.00 91.94 112 PRO A O 1
ATOM 883 N N . GLN A 1 113 ? -3.373 0.922 17.910 1.00 90.25 113 GLN A N 1
ATOM 884 C CA . GLN A 1 113 ? -3.709 2.032 18.785 1.00 90.25 113 GLN A CA 1
ATOM 885 C C . GLN A 1 113 ? -5.173 1.909 19.230 1.00 90.25 113 GLN A C 1
ATOM 887 O O . GLN A 1 113 ? -6.057 1.747 18.386 1.00 90.25 113 GLN A O 1
ATOM 892 N N . PRO A 1 114 ? -5.465 2.009 20.538 1.00 89.75 114 PRO A N 1
ATOM 893 C CA . PRO A 1 114 ? -6.841 2.030 21.018 1.00 89.75 114 PRO A CA 1
ATOM 894 C C . PRO A 1 114 ? -7.659 3.142 20.347 1.00 89.75 114 PRO A C 1
ATOM 896 O O . PRO A 1 114 ? -7.160 4.248 20.135 1.00 89.75 114 PRO A O 1
ATOM 899 N N . GLY A 1 115 ? -8.917 2.846 20.018 1.00 87.06 115 GLY A N 1
ATOM 900 C CA . GLY A 1 115 ? -9.839 3.807 19.403 1.00 87.06 115 GLY A CA 1
ATOM 901 C C . GLY A 1 115 ? -9.631 4.058 17.906 1.00 87.06 115 GLY A C 1
ATOM 902 O O . GLY A 1 115 ? -10.294 4.937 17.368 1.00 87.06 115 GLY A O 1
ATOM 903 N N . HIS A 1 116 ? -8.743 3.310 17.243 1.00 86.06 116 HIS A N 1
ATOM 904 C CA . HIS A 1 116 ? -8.540 3.385 15.796 1.00 86.06 116 HIS A CA 1
ATOM 905 C C . HIS A 1 116 ? -8.955 2.067 15.144 1.00 86.06 116 HIS A C 1
ATOM 907 O O . HIS A 1 116 ? -8.440 1.007 15.503 1.00 86.06 116 HIS A O 1
ATOM 913 N N . ASP A 1 117 ? -9.856 2.142 14.167 1.00 86.56 117 ASP A N 1
ATOM 914 C CA . ASP A 1 117 ? -10.262 0.987 13.370 1.00 86.56 117 ASP A CA 1
ATOM 915 C C . ASP A 1 117 ? -9.263 0.746 12.228 1.00 86.56 117 ASP A C 1
ATOM 917 O O . ASP A 1 117 ? -8.851 1.706 11.570 1.00 86.56 117 ASP A O 1
ATOM 921 N N . PRO A 1 118 ? -8.854 -0.508 11.959 1.00 86.88 118 PRO A N 1
ATOM 922 C CA . PRO A 1 118 ? -7.958 -0.810 10.849 1.00 86.88 118 PRO A CA 1
ATOM 923 C C . PRO A 1 118 ? -8.614 -0.531 9.486 1.00 86.88 118 PRO A C 1
ATOM 925 O O . PRO A 1 118 ? -9.833 -0.620 9.359 1.00 86.88 118 PRO A O 1
ATOM 928 N N . PRO A 1 119 ? -7.832 -0.263 8.426 1.00 82.81 119 PRO A N 1
ATOM 929 C CA . PRO A 1 119 ? -8.362 -0.177 7.070 1.00 82.81 119 PRO A CA 1
ATOM 930 C C . PRO A 1 119 ? -8.988 -1.507 6.631 1.00 82.81 119 PRO A C 1
ATOM 932 O O . PRO A 1 119 ? -8.416 -2.574 6.860 1.00 82.81 119 PRO A O 1
ATOM 935 N N . GLY A 1 120 ? -10.131 -1.458 5.948 1.00 79.06 120 GLY A N 1
ATOM 936 C CA . GLY A 1 120 ? -10.832 -2.664 5.510 1.00 79.06 120 GLY A CA 1
ATOM 937 C C . GLY A 1 120 ? -12.227 -2.401 4.951 1.00 79.06 120 GLY A C 1
ATOM 938 O O . GLY A 1 120 ? -12.633 -1.259 4.755 1.00 79.06 120 GLY A O 1
ATOM 939 N N . LEU A 1 121 ? -12.973 -3.474 4.685 1.00 78.38 121 LEU A N 1
ATOM 940 C CA . LEU A 1 121 ? -14.382 -3.383 4.298 1.00 78.38 121 LEU A CA 1
ATOM 941 C C . LEU A 1 121 ? -15.266 -3.378 5.544 1.00 78.38 121 LEU A C 1
ATOM 943 O O . LEU A 1 121 ? -15.245 -4.330 6.322 1.00 78.38 121 LEU A O 1
ATOM 947 N N . TYR A 1 122 ? -16.069 -2.332 5.693 1.00 80.94 122 TYR A N 1
ATOM 948 C CA . TYR A 1 122 ? -16.979 -2.141 6.821 1.00 80.94 122 TYR A CA 1
ATOM 949 C C . TYR A 1 122 ? -18.400 -1.844 6.314 1.00 80.94 122 TYR A C 1
ATOM 951 O O . TYR A 1 122 ? -18.554 -1.414 5.166 1.00 80.94 122 TYR A O 1
ATOM 959 N N . PRO A 1 123 ? -19.449 -2.070 7.130 1.00 86.12 123 PRO A N 1
ATOM 960 C CA . PRO A 1 123 ? -20.817 -1.706 6.768 1.00 86.12 123 PRO A CA 1
ATOM 961 C C . PRO A 1 123 ? -20.926 -0.219 6.428 1.00 86.12 123 PRO A C 1
ATOM 963 O O . PRO A 1 123 ? -20.543 0.632 7.228 1.00 86.12 123 PRO A O 1
ATOM 966 N N . SER A 1 124 ? -21.445 0.087 5.242 1.00 79.00 124 SER A N 1
ATOM 967 C CA . SER A 1 124 ? -21.546 1.452 4.740 1.00 79.00 124 SER A CA 1
ATOM 968 C C . SER A 1 124 ? -22.408 2.324 5.660 1.00 79.00 124 SER A C 1
ATOM 970 O O . SER A 1 124 ? -23.512 1.916 6.034 1.00 79.00 124 SER A O 1
ATOM 972 N N . PRO A 1 125 ? -21.970 3.556 5.977 1.00 79.56 125 PRO A N 1
ATOM 973 C CA . PRO A 1 125 ? -22.755 4.478 6.785 1.00 79.56 125 PRO A CA 1
ATOM 974 C C . PRO A 1 125 ? -23.922 5.107 6.009 1.00 79.56 125 PRO A C 1
ATOM 976 O O . PRO A 1 125 ? -24.854 5.599 6.640 1.00 79.56 125 PRO A O 1
ATOM 979 N N . ALA A 1 126 ? -23.890 5.123 4.668 1.00 78.69 126 ALA A N 1
ATOM 980 C CA . ALA A 1 126 ? -24.942 5.744 3.853 1.00 78.69 126 ALA A CA 1
ATOM 981 C C . ALA A 1 126 ? -25.754 4.763 3.003 1.00 78.69 126 ALA A C 1
ATOM 983 O O . 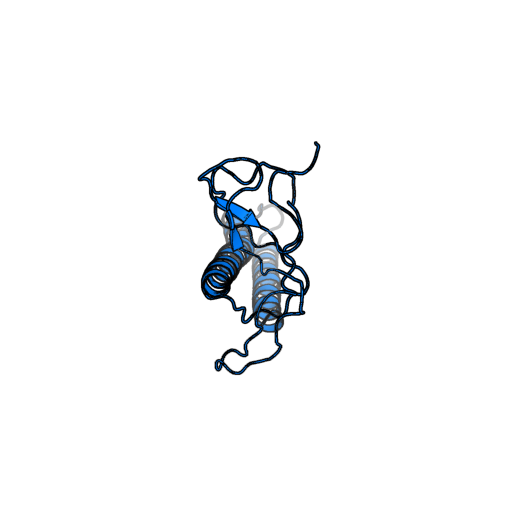ALA A 1 126 ? -26.830 5.128 2.526 1.00 78.69 126 ALA A O 1
ATOM 984 N N . ARG A 1 127 ? -25.271 3.534 2.795 1.00 78.31 127 ARG A N 1
ATOM 985 C CA . ARG A 1 127 ? -25.967 2.503 2.018 1.00 78.31 127 ARG A CA 1
ATOM 986 C C . ARG A 1 127 ? -26.273 1.294 2.906 1.00 78.31 127 ARG A C 1
ATOM 988 O O . ARG A 1 127 ? -25.382 0.473 3.122 1.00 78.31 127 ARG A O 1
ATOM 995 N N . PRO A 1 128 ? -27.517 1.157 3.400 1.00 83.25 128 PRO A N 1
ATOM 996 C CA . PRO A 1 128 ? -27.940 -0.038 4.122 1.00 83.25 128 PRO A CA 1
ATOM 997 C C . PRO A 1 128 ? -27.609 -1.298 3.312 1.00 83.25 128 PRO A C 1
ATOM 999 O O . PRO A 1 128 ? -27.766 -1.306 2.092 1.00 83.25 128 PRO A O 1
ATOM 1002 N N . ASP A 1 129 ? -27.105 -2.327 3.991 1.00 83.88 129 ASP A N 1
ATOM 1003 C CA . ASP A 1 129 ? -26.727 -3.629 3.418 1.00 83.88 129 ASP A CA 1
ATOM 1004 C C . ASP A 1 129 ? -25.555 -3.621 2.414 1.00 83.88 129 ASP A C 1
ATOM 1006 O O . ASP A 1 129 ? -25.263 -4.641 1.786 1.00 83.88 129 ASP A O 1
ATOM 1010 N N . ALA A 1 130 ? -24.835 -2.503 2.279 1.00 77.31 130 ALA A N 1
ATOM 1011 C CA . ALA A 1 130 ? -23.611 -2.432 1.488 1.00 77.31 130 ALA A CA 1
ATOM 1012 C C . ALA A 1 130 ? -22.362 -2.428 2.378 1.00 77.31 130 ALA A C 1
ATOM 1014 O O . ALA A 1 130 ? -22.367 -1.897 3.486 1.00 77.31 130 ALA A O 1
ATOM 1015 N N . TYR A 1 131 ? -21.260 -2.963 1.854 1.00 74.81 131 TYR A N 1
ATOM 1016 C CA . TYR A 1 131 ? -19.930 -2.786 2.431 1.00 74.81 131 TYR A CA 1
ATOM 1017 C C . TYR A 1 131 ? -19.157 -1.738 1.635 1.00 74.81 131 TYR A C 1
ATOM 1019 O O . TYR A 1 131 ? -19.182 -1.733 0.402 1.00 74.81 131 TYR A O 1
ATOM 1027 N N . GLU A 1 132 ? -18.453 -0.866 2.344 1.00 74.56 132 GLU A N 1
ATOM 1028 C CA . GLU A 1 132 ? -17.593 0.162 1.767 1.00 74.56 132 GLU A CA 1
ATOM 1029 C C . GLU A 1 132 ? -16.185 0.082 2.348 1.00 74.56 132 GLU A C 1
ATOM 1031 O O . GLU A 1 132 ? -15.955 -0.491 3.413 1.00 74.56 132 GLU A O 1
ATOM 1036 N N . LEU A 1 133 ? -15.220 0.624 1.608 1.00 76.25 133 LEU A N 1
ATOM 1037 C CA . LEU A 1 133 ? -13.833 0.658 2.043 1.00 76.25 133 LEU A CA 1
ATOM 1038 C C . LEU A 1 133 ? -13.643 1.806 3.042 1.00 76.25 133 LEU A C 1
ATOM 1040 O O . LEU A 1 133 ? -13.767 2.986 2.703 1.00 76.25 133 LEU A O 1
ATOM 1044 N N . TRP A 1 134 ? -13.319 1.432 4.273 1.00 80.25 134 TRP A N 1
ATOM 1045 C CA . TRP A 1 134 ? -12.807 2.305 5.315 1.00 80.25 134 TRP A CA 1
ATOM 1046 C C . TRP A 1 134 ? -11.283 2.334 5.227 1.00 80.25 134 TRP A C 1
ATOM 1048 O O . TRP A 1 134 ? -10.626 1.293 5.195 1.00 80.25 134 TRP A O 1
ATOM 1058 N N . THR A 1 135 ? -10.702 3.526 5.182 1.00 76.38 135 THR A N 1
ATOM 1059 C CA . THR A 1 135 ? -9.251 3.698 5.034 1.00 76.38 135 THR A CA 1
ATOM 1060 C C . THR A 1 135 ? -8.497 3.704 6.356 1.00 76.38 135 THR A C 1
ATOM 1062 O O . THR A 1 135 ? -7.289 3.886 6.336 1.00 76.38 135 THR A O 1
ATOM 1065 N N . GLY A 1 136 ? -9.161 3.542 7.500 1.00 76.88 136 GLY A N 1
ATOM 1066 C CA . GLY A 1 136 ? -8.568 3.796 8.819 1.00 76.88 136 GLY A CA 1
ATOM 1067 C C . GLY A 1 136 ? -8.837 5.211 9.343 1.00 76.88 136 GLY A C 1
ATOM 1068 O O . GLY A 1 136 ? -8.827 5.427 10.549 1.00 76.88 136 GLY A O 1
ATOM 1069 N N . ALA A 1 137 ? -9.144 6.159 8.449 1.00 73.50 137 ALA A N 1
ATOM 1070 C CA . ALA A 1 137 ? -9.473 7.544 8.801 1.00 73.50 137 ALA A CA 1
ATOM 1071 C C . ALA A 1 137 ? -10.759 8.065 8.136 1.00 73.50 137 ALA A C 1
ATOM 1073 O O . ALA A 1 137 ? -11.415 8.963 8.665 1.00 73.50 137 ALA A O 1
ATOM 1074 N N . SER A 1 138 ? -11.130 7.529 6.970 1.00 74.25 138 SER A N 1
ATOM 1075 C CA . SER A 1 138 ? -12.321 7.952 6.229 1.00 74.25 138 SER A CA 1
ATOM 1076 C C . SER A 1 138 ? -12.898 6.854 5.341 1.00 74.25 138 SER A C 1
ATOM 1078 O O . SER A 1 138 ? -12.195 5.940 4.902 1.00 74.25 138 SER A O 1
ATOM 1080 N N . TRP A 1 139 ? -14.183 6.983 5.017 1.00 74.94 139 TRP A N 1
ATOM 1081 C CA . TRP A 1 139 ? -14.820 6.187 3.975 1.00 74.94 139 TRP A CA 1
ATOM 1082 C C . TRP A 1 139 ? -14.391 6.683 2.597 1.00 74.94 139 TRP A C 1
ATOM 1084 O O . TRP A 1 139 ? -14.484 7.877 2.292 1.00 74.94 139 TRP A O 1
ATOM 1094 N N . THR A 1 140 ? -13.941 5.776 1.732 1.00 67.69 140 THR A N 1
ATOM 1095 C CA . THR A 1 140 ? -13.617 6.148 0.351 1.00 67.69 140 THR A CA 1
ATOM 1096 C C . THR A 1 140 ? -14.870 6.623 -0.382 1.00 67.69 140 THR A C 1
ATOM 1098 O O . THR A 1 140 ? -15.903 5.963 -0.312 1.00 67.69 140 THR A O 1
ATOM 1101 N N . GLY A 1 141 ? -14.775 7.737 -1.113 1.00 57.22 141 GLY A N 1
ATOM 1102 C CA . GLY A 1 141 ? -15.891 8.288 -1.894 1.00 57.22 141 GLY A CA 1
ATOM 1103 C C . GLY A 1 141 ? -16.791 9.289 -1.154 1.00 57.22 141 GLY A C 1
ATOM 1104 O O . GLY A 1 141 ? -17.730 9.788 -1.764 1.00 57.22 141 GLY A O 1
ATOM 1105 N N . TYR A 1 142 ? -16.490 9.627 0.107 1.00 60.34 142 TYR A N 1
ATOM 1106 C CA . TYR A 1 142 ? -17.267 10.579 0.925 1.00 60.34 142 TYR A CA 1
ATOM 1107 C C . TYR A 1 142 ? -16.660 11.987 1.019 1.00 60.34 142 TYR A C 1
ATOM 1109 O O . TYR A 1 142 ? -17.050 12.779 1.874 1.00 60.34 142 TYR A O 1
ATOM 1117 N N . TYR A 1 143 ? -15.714 12.324 0.144 1.00 51.06 143 TYR A N 1
ATOM 1118 C CA . TYR A 1 143 ? -15.171 13.678 0.071 1.00 51.06 143 TYR A CA 1
ATOM 1119 C C . TYR A 1 143 ? -16.027 14.539 -0.864 1.00 51.06 143 TYR A C 1
ATOM 1121 O O . TYR A 1 143 ? -16.341 14.080 -1.967 1.00 51.06 143 TYR A O 1
ATOM 1129 N N . PRO A 1 144 ? -16.410 15.766 -0.461 1.00 41.16 144 PRO A N 1
ATOM 1130 C CA . PRO A 1 144 ? -16.992 16.712 -1.401 1.00 41.16 144 PRO A CA 1
ATOM 1131 C C . PRO A 1 144 ? -15.964 17.002 -2.503 1.00 41.16 144 PRO A C 1
ATOM 1133 O O . PRO A 1 144 ? -14.797 17.260 -2.209 1.00 41.16 144 PRO A O 1
ATOM 1136 N N . THR A 1 145 ? -16.406 16.891 -3.756 1.00 43.78 145 THR A N 1
ATOM 1137 C CA . THR A 1 145 ? -15.684 17.380 -4.941 1.00 43.78 145 THR A CA 1
ATOM 1138 C C . THR A 1 145 ? -15.564 18.891 -4.919 1.00 43.78 145 THR A C 1
ATOM 1140 O O . THR A 1 145 ? -16.588 19.521 -4.561 1.00 43.78 145 THR A O 1
#